Protein AF-A0A4Y2TLX5-F1 (afdb_monomer_lite)

Radius of gyration: 22.07 Å; chains: 1; bounding box: 32×67×50 Å

Secondary structure (DSSP, 8-state):
----------------TTSSS---HHHHHHHHHHHHHHHHHHHHHS-S-HHHHHHHHHHHHHHHHHHHHHHHHHHHHHHHHHT---

pLDDT: mean 77.64, std 20.59, range [39.91, 97.81]

Foldseek 3Di:
DDDDDPPPDPPPPPCPVVPDDPPPLVVVLVVLVVVLVVVLVVLVPDPDDPVVSVVSNVVSVVVNVVSVVVSVVVVVVVVVVVVPDD

Sequence (86 aa):
MDGEKTNANPQEKNVDDTEDEPLEITGLFYRAIVTEQELQGGIAASKAAKEKQDKMRAQVEVLVKIILDQQVIITHLMGRMASGPT

Organism: Araneus ventricosus (NCBI:txid182803)

Structure (mmCIF, N/CA/C/O backbone):
data_AF-A0A4Y2TLX5-F1
#
_entry.id   AF-A0A4Y2TLX5-F1
#
loop_
_atom_site.group_PDB
_atom_site.id
_atom_site.type_symbol
_atom_site.label_atom_id
_atom_site.label_alt_id
_atom_site.label_comp_id
_atom_site.label_asym_id
_atom_site.label_entity_id
_at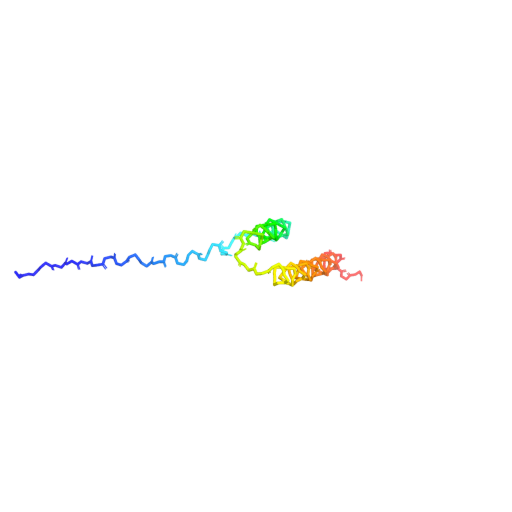om_site.label_seq_id
_atom_site.pdbx_PDB_ins_code
_atom_site.Cartn_x
_atom_site.Cartn_y
_atom_site.Cartn_z
_atom_site.occupancy
_atom_site.B_iso_or_equiv
_atom_site.auth_seq_id
_atom_site.auth_comp_id
_atom_site.auth_asym_id
_atom_site.auth_atom_id
_atom_site.pdbx_PDB_model_num
ATOM 1 N N . MET A 1 1 ? 8.374 58.790 10.003 1.00 43.00 1 MET A N 1
ATOM 2 C CA . MET A 1 1 ? 7.707 58.459 8.735 1.00 43.00 1 MET A CA 1
ATOM 3 C C . MET A 1 1 ? 8.829 58.264 7.729 1.00 43.00 1 MET A C 1
ATOM 5 O O . MET A 1 1 ? 9.561 59.214 7.515 1.00 43.00 1 MET A O 1
ATOM 9 N N . ASP A 1 2 ? 9.178 57.077 7.250 1.00 45.53 2 ASP A N 1
ATOM 10 C CA . ASP A 1 2 ? 8.534 55.772 7.337 1.00 45.53 2 ASP A CA 1
ATOM 11 C C . ASP A 1 2 ? 9.608 54.684 7.257 1.00 45.53 2 ASP A C 1
ATOM 13 O O . ASP A 1 2 ? 10.580 54.804 6.516 1.00 45.53 2 ASP A O 1
ATOM 17 N N . GLY A 1 3 ? 9.456 53.658 8.094 1.00 39.91 3 GLY A N 1
ATOM 18 C CA . GLY A 1 3 ? 10.291 52.469 8.060 1.00 39.91 3 GLY A CA 1
ATOM 19 C C . GLY A 1 3 ? 9.774 51.517 6.994 1.00 39.91 3 GLY A C 1
ATOM 20 O O . GLY A 1 3 ? 8.635 51.061 7.072 1.00 39.91 3 GLY A O 1
ATOM 21 N N . GLU A 1 4 ? 10.622 51.181 6.034 1.00 40.47 4 GLU A N 1
ATOM 22 C CA . GLU A 1 4 ? 10.351 50.111 5.086 1.00 40.47 4 GLU A CA 1
ATOM 23 C C . GLU A 1 4 ? 10.778 48.786 5.729 1.00 40.47 4 GLU A C 1
ATOM 25 O O . GLU A 1 4 ? 11.945 48.399 5.736 1.00 40.47 4 GLU A O 1
ATOM 30 N N . LYS A 1 5 ? 9.814 48.112 6.365 1.00 48.25 5 LYS A N 1
ATOM 31 C CA . LYS A 1 5 ? 9.942 46.699 6.723 1.00 48.25 5 LYS A CA 1
ATOM 32 C C . LYS A 1 5 ? 9.662 45.891 5.463 1.00 48.25 5 LYS A C 1
ATOM 34 O O . LYS A 1 5 ? 8.500 45.680 5.118 1.00 48.25 5 LYS A O 1
ATOM 39 N N . THR A 1 6 ? 10.703 45.411 4.795 1.00 42.50 6 THR A N 1
ATOM 40 C CA . THR A 1 6 ? 10.545 44.334 3.820 1.00 42.50 6 THR A CA 1
ATOM 41 C C . THR A 1 6 ? 10.209 43.055 4.583 1.00 42.50 6 THR A C 1
ATOM 43 O O . THR A 1 6 ? 11.028 42.436 5.260 1.00 42.50 6 THR A O 1
ATOM 46 N N . ASN A 1 7 ? 8.922 42.722 4.545 1.00 45.16 7 ASN A N 1
ATOM 47 C CA . ASN A 1 7 ? 8.349 41.482 5.033 1.00 45.16 7 ASN A CA 1
ATOM 48 C C . ASN A 1 7 ? 8.875 40.331 4.164 1.00 45.16 7 ASN A C 1
ATOM 50 O O . ASN A 1 7 ? 8.313 40.038 3.109 1.00 45.16 7 ASN A O 1
ATOM 54 N N . ALA A 1 8 ? 9.977 39.706 4.576 1.00 41.00 8 ALA A N 1
ATOM 55 C CA . ALA A 1 8 ? 10.389 38.425 4.024 1.00 41.00 8 ALA A CA 1
ATOM 56 C C . ALA A 1 8 ? 9.407 37.360 4.529 1.00 41.00 8 ALA A C 1
ATOM 58 O O . ALA A 1 8 ? 9.612 36.735 5.567 1.00 41.00 8 ALA A O 1
ATOM 59 N N . ASN A 1 9 ? 8.308 37.197 3.793 1.00 44.44 9 ASN A N 1
ATOM 60 C CA . ASN A 1 9 ? 7.500 35.991 3.843 1.00 44.44 9 ASN A CA 1
ATOM 61 C C . ASN A 1 9 ? 8.447 34.818 3.538 1.00 44.44 9 ASN A C 1
ATOM 63 O O . ASN A 1 9 ? 9.072 34.841 2.472 1.00 44.44 9 ASN A O 1
ATOM 67 N N . PRO A 1 10 ? 8.602 33.810 4.412 1.00 45.56 10 PRO A N 1
ATOM 68 C CA . PRO A 1 10 ? 9.192 32.562 3.981 1.00 45.56 10 PRO A CA 1
ATOM 69 C C . PRO A 1 10 ? 8.186 32.001 2.985 1.00 45.56 10 PRO A C 1
ATOM 71 O O . PRO A 1 10 ? 7.151 31.469 3.376 1.00 45.56 10 PRO A O 1
ATOM 74 N N . GLN A 1 11 ? 8.440 32.190 1.688 1.00 45.66 11 GLN A N 1
ATOM 75 C CA . GLN A 1 11 ? 7.874 31.291 0.702 1.00 45.66 11 G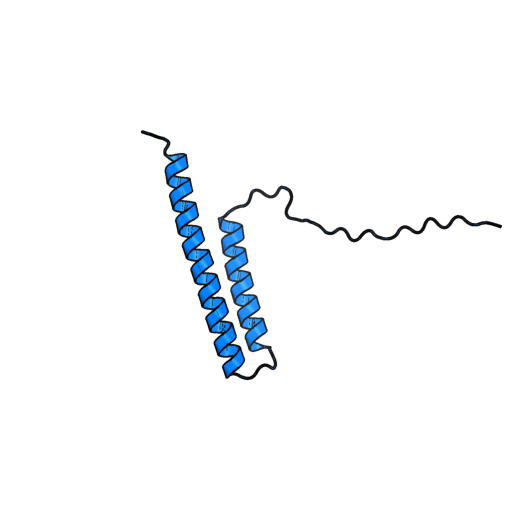LN A CA 1
ATOM 76 C C . GLN A 1 11 ? 8.259 29.909 1.195 1.00 45.66 11 GLN A C 1
ATOM 78 O O . GLN A 1 11 ? 9.440 29.558 1.215 1.00 45.66 11 GLN A O 1
ATOM 83 N N . GLU A 1 12 ? 7.251 29.199 1.696 1.00 47.59 12 GLU A N 1
ATOM 84 C CA . GLU A 1 12 ? 7.251 27.764 1.842 1.00 47.59 12 GLU A CA 1
ATOM 85 C C . GLU A 1 12 ? 7.924 27.249 0.580 1.00 47.59 12 GLU A C 1
ATOM 87 O O . GLU A 1 12 ? 7.372 27.314 -0.522 1.00 47.59 12 GLU A O 1
ATOM 92 N N . LYS A 1 13 ? 9.182 26.829 0.734 1.00 44.78 13 LYS A N 1
ATOM 93 C CA . LYS A 1 13 ? 9.751 25.858 -0.168 1.00 44.78 13 LYS A CA 1
ATOM 94 C C . LYS A 1 13 ? 8.772 24.697 -0.066 1.00 44.78 13 LYS A C 1
ATOM 96 O O . LYS A 1 13 ? 8.869 23.881 0.845 1.00 44.78 13 LYS A O 1
ATOM 101 N N . ASN A 1 14 ? 7.808 24.656 -0.979 1.00 46.56 14 ASN A N 1
ATOM 102 C CA . ASN A 1 14 ? 7.408 23.400 -1.566 1.00 46.56 14 ASN A CA 1
ATOM 103 C C . ASN A 1 14 ? 8.716 22.856 -2.113 1.00 46.56 14 ASN A C 1
ATOM 105 O O . ASN A 1 14 ? 9.162 23.238 -3.193 1.00 46.56 14 ASN A O 1
ATOM 109 N N . VAL A 1 15 ? 9.419 22.127 -1.248 1.00 45.28 15 VAL A N 1
ATOM 110 C CA . VAL A 1 15 ? 10.539 21.321 -1.656 1.00 45.28 15 VAL A CA 1
ATOM 111 C C . VAL A 1 15 ? 9.867 20.245 -2.484 1.00 45.28 15 VAL A C 1
ATOM 113 O O . VAL A 1 15 ? 9.370 19.246 -1.969 1.00 45.28 15 VAL A O 1
ATOM 116 N N . ASP A 1 16 ? 9.729 20.537 -3.769 1.00 50.97 16 ASP A N 1
ATOM 117 C CA . ASP A 1 16 ? 9.663 19.502 -4.768 1.00 50.97 16 ASP A CA 1
ATOM 118 C C . ASP A 1 16 ? 11.039 18.822 -4.746 1.00 50.97 16 ASP A C 1
ATOM 120 O O . ASP A 1 16 ? 11.919 19.104 -5.548 1.00 50.97 16 ASP A O 1
ATOM 124 N N . ASP A 1 17 ? 11.260 17.990 -3.725 1.00 48.84 17 ASP A N 1
ATOM 125 C CA . ASP A 1 17 ? 12.465 17.171 -3.531 1.00 48.84 17 ASP A CA 1
ATOM 126 C C . ASP A 1 17 ? 12.518 16.031 -4.573 1.00 48.84 17 ASP A C 1
ATOM 128 O O . ASP A 1 17 ? 13.192 15.024 -4.369 1.00 48.84 17 ASP A O 1
ATOM 132 N N . THR A 1 18 ? 11.764 16.137 -5.674 1.00 53.84 18 THR A N 1
ATOM 133 C CA . THR A 1 18 ? 11.732 15.139 -6.747 1.00 53.84 18 THR A CA 1
ATOM 134 C C . THR A 1 18 ? 12.329 15.607 -8.068 1.00 53.84 18 THR A C 1
ATOM 136 O O . THR A 1 18 ? 12.367 14.824 -9.018 1.00 53.84 18 THR A O 1
ATOM 139 N N . GLU A 1 19 ? 12.877 16.822 -8.133 1.00 47.59 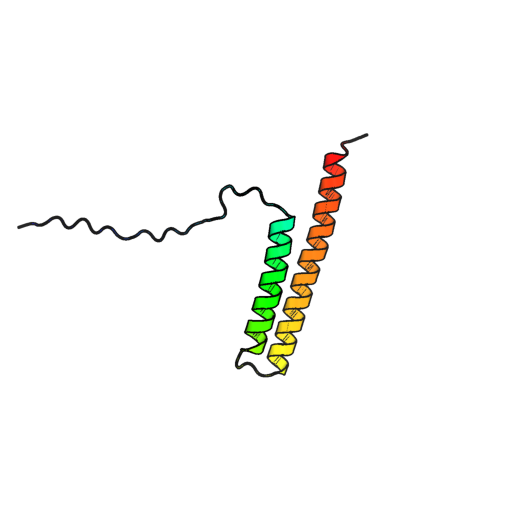19 GLU A N 1
ATOM 140 C CA . GLU A 1 19 ? 13.681 17.244 -9.280 1.00 47.59 19 GLU A CA 1
ATOM 141 C C . GLU A 1 19 ? 15.130 16.729 -9.126 1.00 47.59 19 GLU A C 1
ATOM 143 O O . GLU A 1 19 ? 15.903 17.219 -8.307 1.00 47.59 19 GLU A O 1
ATOM 148 N N . ASP A 1 20 ? 15.477 15.725 -9.941 1.00 44.44 20 ASP A N 1
ATOM 149 C CA . ASP A 1 20 ? 16.836 15.269 -10.303 1.00 44.44 20 ASP A CA 1
ATOM 150 C C . ASP A 1 20 ? 17.524 14.131 -9.523 1.00 44.44 20 ASP A C 1
ATOM 152 O O . ASP A 1 20 ? 18.696 13.849 -9.792 1.00 44.44 20 ASP A O 1
ATOM 156 N N . GLU A 1 21 ? 16.842 13.368 -8.664 1.00 49.75 21 GLU A N 1
ATOM 157 C CA . GLU A 1 21 ? 17.402 12.066 -8.260 1.00 49.75 21 GLU A CA 1
ATOM 158 C C . GLU A 1 21 ? 17.027 11.016 -9.321 1.00 49.75 21 GLU A C 1
ATOM 160 O O . GLU A 1 21 ? 15.835 10.848 -9.609 1.00 49.75 21 GLU A O 1
ATOM 165 N N . PRO A 1 22 ? 17.994 10.329 -9.972 1.00 50.12 22 PRO A N 1
ATOM 166 C CA . PRO A 1 22 ? 17.665 9.272 -10.918 1.00 50.12 22 PRO A CA 1
ATOM 167 C C . PRO A 1 22 ? 16.736 8.301 -10.199 1.00 50.12 22 PRO A C 1
ATOM 169 O O . PRO A 1 22 ? 17.105 7.775 -9.153 1.00 50.12 22 PRO A O 1
ATOM 172 N N . LEU A 1 23 ? 15.519 8.124 -10.727 1.00 56.25 23 LEU A N 1
ATOM 173 C CA . LEU A 1 23 ? 14.498 7.245 -10.160 1.00 56.25 23 LEU A CA 1
ATOM 174 C C . LEU A 1 23 ? 15.052 5.818 -10.135 1.00 56.25 23 LEU A C 1
ATOM 176 O O . LEU A 1 23 ? 14.841 5.025 -11.056 1.00 56.25 23 LEU A O 1
ATOM 180 N N . GLU A 1 24 ? 15.799 5.488 -9.086 1.00 67.94 24 GLU A N 1
ATOM 181 C CA . GLU A 1 24 ? 16.243 4.139 -8.836 1.00 67.94 24 GLU A CA 1
ATOM 182 C C . GLU A 1 24 ? 14.994 3.363 -8.463 1.00 67.94 24 GLU A C 1
ATOM 184 O O . GLU A 1 24 ? 14.451 3.456 -7.363 1.00 67.94 24 GLU A O 1
ATOM 189 N N . ILE A 1 25 ? 14.519 2.594 -9.432 1.00 65.94 25 ILE A N 1
ATOM 190 C CA . ILE A 1 25 ? 13.382 1.688 -9.315 1.00 65.94 25 ILE A CA 1
ATOM 191 C C . ILE A 1 25 ? 13.464 0.852 -8.023 1.00 65.94 25 ILE A C 1
ATOM 193 O O . ILE A 1 25 ? 12.463 0.647 -7.338 1.00 65.94 25 ILE A O 1
ATOM 197 N N . THR A 1 26 ? 14.674 0.432 -7.645 1.00 69.31 26 THR A N 1
ATOM 198 C CA . THR A 1 26 ? 14.960 -0.274 -6.390 1.00 69.31 26 THR A CA 1
ATOM 199 C C . THR A 1 26 ? 14.668 0.581 -5.150 1.00 69.31 26 THR A C 1
ATOM 201 O O . THR A 1 26 ? 14.084 0.083 -4.187 1.00 69.31 26 THR A O 1
ATOM 204 N N . GLY A 1 27 ? 15.027 1.867 -5.174 1.00 80.75 27 GLY A N 1
ATOM 205 C CA . GLY A 1 27 ? 14.761 2.822 -4.097 1.00 80.75 27 GLY A CA 1
ATOM 206 C C . GLY A 1 27 ? 13.270 3.113 -3.923 1.00 80.75 27 GLY A C 1
ATOM 207 O O . GLY A 1 27 ? 12.770 3.115 -2.798 1.00 80.75 27 GLY A O 1
ATOM 208 N N . LEU A 1 28 ? 12.527 3.256 -5.025 1.00 80.94 28 LEU A N 1
ATOM 209 C CA . LEU A 1 28 ? 11.068 3.419 -4.987 1.00 80.94 28 LEU A CA 1
ATOM 210 C C . LEU A 1 28 ? 10.368 2.185 -4.417 1.00 80.94 28 LEU A C 1
ATOM 212 O O . LEU A 1 28 ? 9.466 2.315 -3.590 1.00 80.94 28 LEU A O 1
ATOM 216 N N . PHE A 1 29 ? 10.804 0.991 -4.820 1.00 80.06 29 PHE A N 1
ATOM 217 C CA . PHE A 1 29 ? 10.248 -0.254 -4.306 1.00 80.06 29 PHE A CA 1
ATOM 218 C C . PHE A 1 29 ? 10.491 -0.410 -2.800 1.00 80.06 29 PHE A C 1
ATOM 220 O O . PHE A 1 29 ? 9.566 -0.718 -2.047 1.00 80.06 29 PHE A O 1
ATOM 227 N N . TYR A 1 30 ? 11.711 -0.126 -2.340 1.00 84.25 30 TYR A N 1
ATOM 228 C CA . TYR A 1 30 ? 12.030 -0.139 -0.915 1.00 84.25 30 TYR A CA 1
ATOM 229 C C . TYR A 1 30 ? 11.192 0.878 -0.131 1.00 84.25 30 TYR A C 1
ATOM 231 O O . TYR A 1 30 ? 10.610 0.537 0.899 1.00 84.25 30 TYR A O 1
ATOM 239 N N . ARG A 1 31 ? 11.055 2.108 -0.646 1.00 87.69 31 ARG A N 1
ATOM 240 C CA . ARG A 1 31 ? 10.210 3.140 -0.035 1.00 87.69 31 ARG A CA 1
ATOM 241 C C . ARG A 1 31 ? 8.750 2.694 0.052 1.00 87.69 31 ARG A C 1
ATOM 243 O O . ARG A 1 31 ? 8.139 2.887 1.095 1.00 87.69 31 ARG A O 1
ATOM 250 N N . ALA A 1 32 ? 8.215 2.040 -0.980 1.00 86.62 32 ALA A N 1
ATOM 251 C CA . ALA A 1 32 ? 6.857 1.499 -0.961 1.00 86.62 32 ALA A CA 1
ATOM 252 C C . ALA A 1 32 ? 6.662 0.427 0.127 1.00 86.62 32 ALA A C 1
ATOM 254 O O . ALA A 1 32 ? 5.637 0.443 0.806 1.00 86.62 32 ALA A O 1
ATOM 255 N N . ILE A 1 33 ? 7.648 -0.455 0.345 1.00 88.25 33 ILE A N 1
ATOM 256 C CA . ILE A 1 33 ? 7.616 -1.440 1.443 1.00 88.25 33 ILE A CA 1
ATOM 257 C C . ILE A 1 33 ? 7.628 -0.741 2.805 1.00 88.25 33 ILE A C 1
ATOM 259 O O . ILE A 1 33 ? 6.834 -1.078 3.678 1.00 88.25 33 ILE A O 1
ATOM 263 N N . VAL A 1 34 ? 8.514 0.237 3.004 1.00 92.19 34 VAL A N 1
ATOM 264 C CA . VAL A 1 34 ? 8.584 0.976 4.275 1.00 92.19 34 VAL A CA 1
ATOM 265 C C . VAL A 1 34 ? 7.270 1.712 4.542 1.00 92.19 34 VAL A C 1
ATOM 267 O O . VAL A 1 34 ? 6.715 1.611 5.634 1.00 92.19 34 VAL A O 1
ATOM 270 N N . THR A 1 35 ? 6.718 2.385 3.531 1.00 93.56 35 THR A N 1
ATOM 271 C CA . THR A 1 35 ? 5.426 3.074 3.635 1.00 93.56 35 THR A CA 1
ATOM 272 C C . THR A 1 35 ? 4.276 2.107 3.932 1.00 93.56 35 THR A C 1
ATOM 274 O O . THR A 1 35 ? 3.390 2.446 4.715 1.00 93.56 35 THR A O 1
ATOM 277 N N . GLU A 1 36 ? 4.278 0.901 3.357 1.00 94.00 36 GLU A N 1
ATOM 278 C CA . GLU A 1 36 ? 3.309 -0.153 3.686 1.00 94.00 36 GLU A CA 1
ATOM 279 C C . GLU A 1 36 ? 3.352 -0.485 5.180 1.00 94.00 36 GLU A C 1
ATOM 281 O O . GLU A 1 36 ? 2.321 -0.426 5.850 1.00 94.00 36 GLU A O 1
ATOM 286 N N . GLN A 1 37 ? 4.544 -0.718 5.731 1.00 94.25 37 GLN A N 1
ATOM 287 C CA . GLN A 1 37 ? 4.726 -1.045 7.146 1.00 94.25 37 GLN A CA 1
ATOM 288 C C . GLN A 1 37 ? 4.284 0.095 8.071 1.00 94.25 37 GLN A C 1
ATOM 290 O O . GLN A 1 37 ? 3.577 -0.138 9.059 1.00 94.25 37 GLN A O 1
ATOM 295 N N . GLU A 1 38 ? 4.655 1.335 7.747 1.00 96.44 38 GLU A N 1
ATOM 296 C CA . GLU A 1 38 ? 4.225 2.525 8.486 1.00 96.44 38 GLU A CA 1
ATOM 297 C C . GLU A 1 38 ? 2.701 2.663 8.477 1.00 96.44 38 GLU A C 1
ATOM 299 O O . GLU A 1 38 ? 2.087 2.927 9.515 1.00 96.44 38 GLU A O 1
ATOM 304 N N . LEU A 1 39 ? 2.070 2.414 7.329 1.00 95.88 39 LEU A N 1
ATOM 305 C CA . LEU A 1 39 ? 0.624 2.469 7.189 1.00 95.88 39 LEU A CA 1
ATOM 306 C C . LEU A 1 39 ? -0.056 1.363 8.003 1.00 95.88 39 LEU A C 1
ATOM 308 O O . LEU A 1 39 ? -1.000 1.651 8.737 1.00 95.88 39 LEU A O 1
ATOM 312 N N . GLN A 1 40 ? 0.447 0.126 7.971 1.00 94.94 40 GLN A N 1
ATOM 313 C CA . GLN A 1 40 ? -0.048 -0.969 8.817 1.00 94.94 40 GLN A CA 1
ATOM 314 C C . GLN A 1 40 ? 0.056 -0.636 10.314 1.00 94.94 40 GLN A C 1
ATOM 316 O O . GLN A 1 40 ? -0.848 -0.979 11.090 1.00 94.94 40 GLN A O 1
ATOM 321 N N . GLY A 1 41 ? 1.133 0.045 10.719 1.00 95.44 41 GLY A N 1
ATOM 322 C CA . GLY A 1 41 ? 1.322 0.571 12.070 1.00 95.44 41 GLY A CA 1
ATOM 323 C C . GLY A 1 41 ? 0.313 1.669 12.417 1.00 95.44 41 GLY A C 1
ATOM 324 O O . GLY A 1 41 ? -0.342 1.603 13.458 1.00 95.44 41 GLY A O 1
ATOM 325 N N . GLY A 1 42 ? 0.106 2.630 11.515 1.00 97.38 42 GLY A N 1
ATOM 326 C CA . GLY A 1 42 ? -0.887 3.696 11.662 1.00 97.38 42 GLY A CA 1
ATOM 327 C C . GLY A 1 42 ? -2.321 3.168 11.758 1.00 97.38 42 GLY A C 1
ATOM 328 O O . GLY A 1 42 ? -3.106 3.640 12.580 1.00 97.38 42 GLY A O 1
ATOM 329 N N . ILE A 1 43 ? -2.654 2.128 10.988 1.00 97.12 43 ILE A N 1
ATOM 330 C CA . ILE A 1 43 ? -3.940 1.425 11.078 1.00 97.12 43 ILE A CA 1
ATOM 331 C C . ILE A 1 43 ? -4.095 0.778 12.457 1.00 97.12 43 ILE A C 1
ATOM 333 O O . ILE A 1 43 ? -5.151 0.926 13.075 1.00 97.12 43 ILE A O 1
ATOM 337 N N . ALA A 1 44 ? -3.055 0.103 12.959 1.00 95.00 44 ALA A N 1
ATOM 338 C CA . ALA A 1 44 ? -3.076 -0.544 14.272 1.00 95.00 44 ALA A CA 1
ATOM 339 C C . ALA A 1 44 ? -3.269 0.462 15.417 1.00 95.00 44 ALA A C 1
ATOM 341 O O . ALA A 1 44 ? -4.034 0.208 16.345 1.00 95.00 44 ALA A O 1
ATOM 342 N N . ALA A 1 45 ? -2.595 1.610 15.332 1.00 96.12 45 ALA A N 1
ATOM 343 C CA . ALA A 1 45 ? -2.685 2.685 16.315 1.00 96.12 45 ALA A CA 1
ATOM 344 C C . ALA A 1 45 ? -3.964 3.532 16.174 1.00 96.12 45 ALA A C 1
ATOM 346 O O . ALA A 1 45 ? -4.266 4.363 17.035 1.00 96.12 45 ALA A O 1
ATOM 347 N N . SER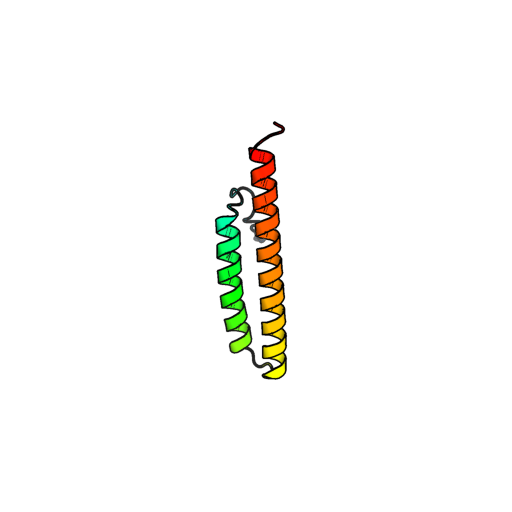 A 1 46 ? -4.727 3.348 15.092 1.00 94.81 46 SER A N 1
ATOM 348 C CA . SER A 1 46 ? -5.958 4.096 14.868 1.00 94.81 46 SER A CA 1
ATOM 349 C C . SER A 1 46 ? -7.031 3.723 15.895 1.00 94.81 46 SER A C 1
ATOM 351 O O . SER A 1 46 ? -7.185 2.569 16.287 1.00 94.81 46 SER A O 1
ATOM 353 N N . LYS A 1 47 ? -7.869 4.692 16.276 1.00 96.38 47 LYS A N 1
ATOM 354 C CA . LYS A 1 47 ? -9.049 4.449 17.130 1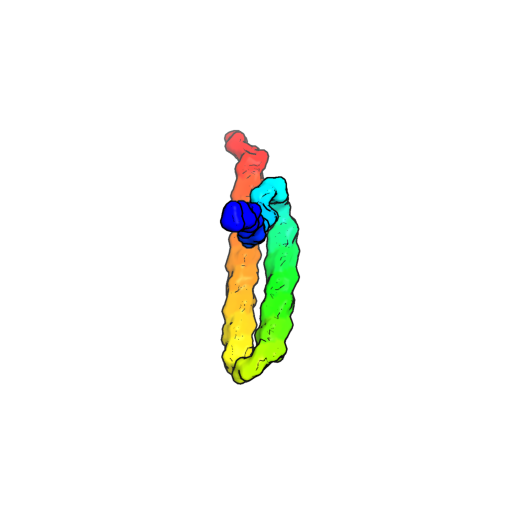.00 96.38 47 LYS A CA 1
ATOM 355 C C . LYS A 1 47 ? -10.238 3.849 16.360 1.00 96.38 47 LYS A C 1
ATOM 357 O O . LYS A 1 47 ? -11.363 3.863 16.855 1.00 96.38 47 LYS A O 1
ATOM 362 N N . ALA A 1 48 ? -10.026 3.396 15.123 1.00 95.81 48 ALA A N 1
ATOM 363 C CA . ALA A 1 48 ? -11.078 2.803 14.311 1.00 95.81 48 ALA A CA 1
ATOM 364 C C . ALA A 1 48 ? -11.515 1.447 14.886 1.00 95.81 48 ALA A C 1
ATOM 366 O O . ALA A 1 48 ? -10.720 0.723 15.479 1.00 95.81 48 ALA A O 1
ATOM 367 N N . ALA A 1 49 ? -12.782 1.085 14.675 1.00 97.56 49 ALA A N 1
ATOM 368 C CA . ALA A 1 49 ? -13.265 -0.249 15.016 1.00 97.56 49 ALA A CA 1
ATOM 369 C C . ALA A 1 49 ? -12.477 -1.323 14.249 1.00 97.56 49 ALA A C 1
ATOM 371 O O . ALA A 1 49 ? -12.102 -1.100 13.095 1.00 97.56 49 ALA A O 1
ATOM 372 N N . LYS A 1 50 ? -12.290 -2.499 14.861 1.00 95.75 50 LYS A N 1
ATOM 373 C CA . LYS A 1 50 ? -11.511 -3.607 14.285 1.00 95.75 50 LYS A CA 1
ATOM 374 C C . LYS A 1 50 ? -11.932 -3.945 12.853 1.00 95.75 50 LYS A C 1
ATOM 376 O O . LYS A 1 50 ? -11.091 -3.993 11.971 1.00 95.75 50 LYS A O 1
ATOM 381 N N . GLU A 1 51 ? -13.233 -4.049 12.593 1.00 97.56 51 GLU A N 1
ATOM 382 C CA . GLU A 1 51 ? -13.754 -4.319 11.245 1.00 97.56 51 GLU A CA 1
ATOM 383 C C . GLU A 1 51 ? -13.302 -3.269 10.213 1.00 97.56 51 GLU A C 1
ATOM 385 O O . GLU A 1 51 ? -12.999 -3.589 9.064 1.00 97.56 51 GLU A O 1
ATOM 390 N N . LYS A 1 52 ? -13.236 -1.994 10.615 1.00 97.38 52 LYS A N 1
ATOM 391 C CA . LYS A 1 52 ? -12.760 -0.915 9.747 1.00 97.38 52 LYS A CA 1
ATOM 392 C C . LYS A 1 52 ? -11.247 -0.998 9.543 1.00 97.38 52 LYS A C 1
ATOM 394 O O . LYS A 1 52 ? -10.795 -0.776 8.424 1.00 97.38 52 LYS A O 1
ATOM 399 N N . GLN A 1 53 ? -10.487 -1.339 10.583 1.00 97.69 53 GLN A N 1
ATOM 400 C CA . GLN A 1 53 ? -9.050 -1.589 10.458 1.00 97.69 53 GLN A CA 1
ATOM 401 C C . GLN A 1 53 ? -8.779 -2.748 9.493 1.00 97.69 53 GLN A C 1
ATOM 403 O O . GLN A 1 53 ? -7.981 -2.580 8.581 1.00 97.69 53 GLN A O 1
ATOM 408 N N . ASP A 1 54 ? -9.489 -3.869 9.622 1.00 97.25 54 ASP A N 1
ATOM 409 C CA . ASP A 1 54 ? -9.329 -5.044 8.757 1.00 97.25 54 ASP A CA 1
ATOM 410 C C . ASP A 1 54 ? -9.623 -4.704 7.285 1.00 97.25 54 ASP A C 1
ATOM 412 O O . ASP A 1 54 ? -8.843 -5.045 6.396 1.00 97.25 54 ASP A O 1
ATOM 416 N N . LYS A 1 55 ? -10.692 -3.937 7.018 1.00 97.81 55 LYS A N 1
ATOM 417 C CA . LYS A 1 55 ? -10.988 -3.420 5.667 1.00 97.81 55 LYS A CA 1
ATOM 418 C C . LYS A 1 55 ? -9.875 -2.518 5.134 1.00 97.81 55 LYS A C 1
ATOM 420 O O . LYS A 1 55 ? -9.520 -2.625 3.964 1.00 97.81 55 LYS A O 1
ATOM 425 N N . MET A 1 56 ? -9.326 -1.644 5.976 1.00 97.69 56 MET A N 1
ATOM 426 C CA . MET A 1 56 ? -8.212 -0.774 5.596 1.00 97.69 56 MET A CA 1
ATOM 427 C C . MET A 1 56 ? -6.954 -1.591 5.278 1.00 97.69 56 MET A C 1
ATOM 429 O O . MET A 1 56 ? -6.335 -1.343 4.249 1.00 97.69 56 MET A O 1
ATOM 433 N N . ARG A 1 57 ? -6.613 -2.607 6.083 1.00 96.94 57 ARG A N 1
ATOM 434 C CA . ARG A 1 57 ? -5.475 -3.502 5.806 1.00 96.94 57 ARG A CA 1
ATOM 435 C C . ARG A 1 57 ? -5.638 -4.226 4.474 1.00 96.94 57 ARG A C 1
ATOM 437 O O . ARG A 1 57 ? -4.725 -4.192 3.660 1.00 96.94 57 ARG A O 1
ATOM 444 N N . ALA A 1 58 ? -6.822 -4.781 4.213 1.00 97.06 58 ALA A N 1
ATOM 445 C CA . ALA A 1 58 ? -7.111 -5.452 2.948 1.00 97.06 58 ALA A CA 1
ATOM 446 C C . ALA A 1 58 ? -6.946 -4.513 1.737 1.00 97.06 58 ALA A C 1
ATOM 448 O O . ALA A 1 58 ? -6.441 -4.917 0.693 1.00 97.06 58 ALA A O 1
ATOM 449 N N . GLN A 1 59 ? -7.337 -3.241 1.865 1.00 96.75 59 GLN A N 1
ATOM 450 C CA . GLN A 1 59 ? -7.127 -2.248 0.805 1.00 96.75 59 GLN A CA 1
ATOM 451 C C . GLN A 1 59 ? -5.642 -1.933 0.585 1.00 96.75 59 GLN A C 1
ATOM 453 O O . GLN A 1 59 ? -5.214 -1.813 -0.563 1.00 96.75 59 GLN A O 1
ATOM 458 N N . VAL A 1 60 ? -4.857 -1.830 1.660 1.00 95.50 60 VAL A N 1
ATOM 459 C CA . VAL A 1 60 ? -3.402 -1.625 1.579 1.00 95.50 60 VAL A CA 1
ATOM 460 C C . VAL A 1 60 ? -2.723 -2.804 0.886 1.00 95.50 60 VAL A C 1
ATOM 462 O O . VAL A 1 60 ? -1.946 -2.592 -0.040 1.00 95.50 60 VAL A O 1
ATOM 465 N N . GLU A 1 61 ? -3.075 -4.038 1.247 1.00 93.31 61 GLU A N 1
ATOM 466 C CA . GLU A 1 61 ? -2.547 -5.249 0.603 1.00 93.31 61 GLU A CA 1
ATOM 467 C C . GLU A 1 61 ? -2.832 -5.275 -0.907 1.00 93.31 61 GLU A C 1
ATOM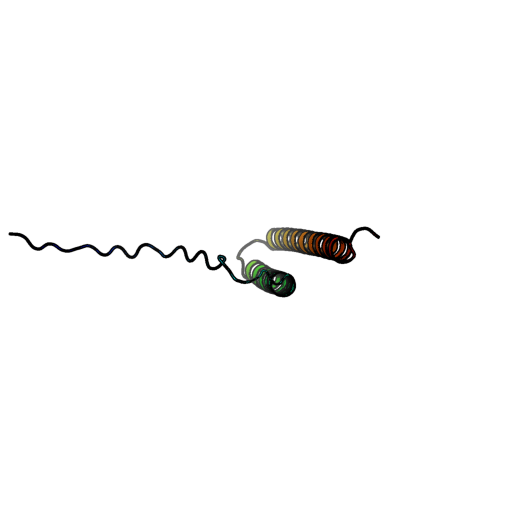 469 O O . GLU A 1 61 ? -1.951 -5.594 -1.710 1.00 93.31 61 GLU A O 1
ATOM 474 N N . VAL A 1 62 ? -4.046 -4.887 -1.318 1.00 96.31 62 VAL A N 1
ATOM 475 C CA . VAL A 1 62 ? -4.408 -4.785 -2.741 1.00 96.31 62 VAL A CA 1
ATOM 476 C C . VAL A 1 62 ? -3.556 -3.739 -3.460 1.00 96.31 62 VAL A C 1
ATOM 478 O O . VAL A 1 62 ? -3.068 -4.011 -4.557 1.00 96.31 62 VAL A O 1
ATOM 481 N N . LEU A 1 63 ? -3.343 -2.564 -2.860 1.00 93.31 63 LEU A N 1
ATOM 482 C CA . LEU A 1 63 ? -2.503 -1.516 -3.450 1.00 93.31 63 LEU A CA 1
ATOM 483 C C . LEU A 1 63 ? -1.053 -1.977 -3.625 1.00 93.31 63 LEU A C 1
ATOM 485 O O . LEU A 1 63 ? -0.477 -1.796 -4.695 1.00 93.31 63 LEU A O 1
ATOM 489 N N . VAL A 1 64 ? -0.482 -2.622 -2.608 1.00 91.25 64 VAL A N 1
ATOM 490 C CA . VAL A 1 64 ? 0.894 -3.141 -2.644 1.00 91.25 64 VAL A CA 1
ATOM 491 C C . VAL A 1 64 ? 1.051 -4.187 -3.742 1.00 91.25 64 VAL A C 1
ATOM 493 O O . VAL A 1 64 ? 2.028 -4.159 -4.490 1.00 91.25 64 VAL A O 1
ATOM 496 N N . LYS A 1 65 ? 0.059 -5.069 -3.904 1.00 92.31 65 LYS A N 1
ATOM 497 C CA . LYS A 1 65 ? 0.043 -6.042 -4.997 1.00 92.31 65 LYS A CA 1
ATOM 498 C C . LYS A 1 65 ? 0.037 -5.366 -6.373 1.00 92.31 65 LYS A C 1
ATOM 500 O O . LYS A 1 65 ? 0.801 -5.769 -7.242 1.00 92.31 65 LYS A O 1
ATOM 505 N N . ILE A 1 66 ? -0.778 -4.326 -6.566 1.00 93.25 66 ILE A N 1
ATOM 506 C CA . ILE A 1 66 ? -0.820 -3.573 -7.831 1.00 93.25 66 ILE A CA 1
ATOM 507 C C . ILE A 1 66 ? 0.546 -2.947 -8.139 1.00 93.25 66 ILE A C 1
ATOM 509 O O . ILE A 1 66 ? 1.010 -3.037 -9.273 1.00 93.25 66 ILE A O 1
ATOM 513 N N . ILE A 1 67 ? 1.204 -2.355 -7.139 1.00 88.00 67 ILE A N 1
ATOM 514 C CA . ILE A 1 67 ? 2.538 -1.754 -7.296 1.00 88.00 67 ILE A CA 1
ATOM 515 C C . ILE A 1 67 ? 3.569 -2.817 -7.704 1.00 88.00 67 ILE A C 1
ATOM 517 O O . ILE A 1 67 ? 4.361 -2.592 -8.617 1.00 88.00 67 ILE A O 1
ATOM 521 N N . LEU A 1 68 ? 3.534 -3.997 -7.078 1.00 88.06 68 LEU A N 1
ATOM 522 C CA . LEU A 1 68 ? 4.397 -5.128 -7.433 1.00 88.06 68 LEU A CA 1
ATOM 523 C C . LEU A 1 68 ? 4.168 -5.607 -8.872 1.00 88.06 68 LEU A C 1
ATOM 525 O O . LEU A 1 68 ? 5.129 -5.797 -9.619 1.00 88.06 68 LEU A O 1
ATOM 529 N N . ASP A 1 69 ? 2.909 -5.762 -9.282 1.00 91.12 69 ASP A N 1
ATOM 530 C CA . ASP A 1 69 ? 2.558 -6.177 -10.642 1.00 91.12 69 ASP A CA 1
ATOM 531 C C . ASP A 1 69 ? 3.036 -5.136 -11.674 1.00 91.12 69 ASP A C 1
ATOM 533 O O . ASP A 1 69 ? 3.625 -5.488 -12.700 1.00 91.12 69 ASP A O 1
ATOM 537 N N . GLN A 1 70 ? 2.863 -3.841 -11.381 1.00 89.19 70 GLN A N 1
ATOM 538 C CA . GLN A 1 70 ? 3.392 -2.746 -12.202 1.00 89.19 70 GLN A CA 1
ATOM 539 C C . GLN A 1 70 ? 4.919 -2.800 -12.304 1.00 89.19 70 GLN A C 1
ATOM 541 O O . GLN A 1 70 ? 5.464 -2.627 -13.395 1.00 89.19 70 GLN A O 1
ATOM 546 N N . GLN A 1 71 ? 5.608 -3.100 -11.202 1.00 86.00 71 GLN A N 1
ATOM 547 C CA . GLN A 1 71 ? 7.061 -3.207 -11.175 1.00 86.00 71 GLN A CA 1
ATOM 548 C C . GLN A 1 71 ? 7.570 -4.333 -12.085 1.00 86.00 71 GLN A C 1
ATOM 550 O O . GLN A 1 71 ? 8.520 -4.133 -12.843 1.00 86.00 71 GLN A O 1
ATOM 555 N N . VAL A 1 72 ? 6.904 -5.492 -12.080 1.00 89.06 72 VAL A N 1
ATOM 556 C CA . VAL A 1 72 ? 7.224 -6.610 -12.984 1.00 89.06 72 VAL A CA 1
ATOM 557 C C . VAL A 1 72 ? 7.045 -6.204 -14.448 1.00 89.06 72 VAL A C 1
ATOM 559 O O . VAL A 1 72 ? 7.916 -6.484 -15.276 1.00 89.06 72 VAL A O 1
ATOM 562 N N . ILE A 1 73 ? 5.945 -5.516 -14.774 1.00 91.56 73 ILE A N 1
ATOM 563 C CA . ILE A 1 73 ? 5.668 -5.041 -16.138 1.00 91.56 73 ILE A CA 1
ATOM 564 C C . ILE A 1 73 ? 6.751 -4.060 -16.595 1.00 91.56 73 ILE A C 1
ATOM 566 O O . ILE A 1 73 ? 7.293 -4.217 -17.690 1.00 91.56 73 ILE A O 1
ATOM 570 N N . ILE A 1 74 ? 7.103 -3.082 -15.756 1.00 86.56 74 ILE A N 1
ATOM 571 C CA . ILE A 1 74 ? 8.145 -2.093 -16.055 1.00 86.56 74 ILE A CA 1
ATOM 572 C C . ILE A 1 74 ? 9.481 -2.793 -16.308 1.00 86.56 74 ILE A C 1
ATOM 574 O O . ILE A 1 74 ? 10.095 -2.568 -17.349 1.00 86.56 74 ILE A O 1
ATOM 578 N N . THR A 1 75 ? 9.904 -3.694 -15.419 1.00 85.38 75 THR A N 1
ATOM 579 C CA . THR A 1 75 ? 11.161 -4.437 -15.578 1.00 85.38 75 THR A CA 1
ATOM 580 C C . THR A 1 75 ? 11.175 -5.262 -16.867 1.00 85.38 75 THR A C 1
ATOM 582 O O . THR A 1 75 ? 12.176 -5.267 -17.585 1.00 85.38 75 THR A O 1
ATOM 585 N N . HIS A 1 76 ? 10.062 -5.917 -17.211 1.00 88.00 76 HIS A N 1
ATOM 586 C CA . HIS A 1 76 ? 9.950 -6.670 -18.459 1.00 88.00 76 HIS A CA 1
ATOM 587 C C . HIS A 1 76 ? 10.075 -5.767 -19.697 1.00 88.00 76 HIS A C 1
ATOM 589 O O . HIS A 1 76 ? 10.811 -6.093 -20.633 1.00 88.00 76 HIS A O 1
ATOM 595 N N . LEU A 1 77 ? 9.393 -4.618 -19.705 1.00 88.81 77 LEU A N 1
ATOM 596 C CA . LEU A 1 77 ? 9.476 -3.645 -20.796 1.00 88.81 77 LEU A CA 1
ATOM 597 C C . LEU A 1 77 ? 10.886 -3.057 -20.925 1.00 88.81 77 LEU A C 1
ATOM 599 O O . LEU A 1 77 ? 11.401 -2.972 -22.038 1.00 88.81 77 LEU A O 1
ATOM 603 N N . MET A 1 78 ? 11.538 -2.719 -19.809 1.00 86.25 78 MET A N 1
ATOM 604 C CA . MET A 1 78 ? 12.925 -2.243 -19.802 1.00 86.25 78 MET A CA 1
ATOM 605 C C . MET A 1 78 ? 13.885 -3.279 -20.383 1.00 86.25 78 MET A C 1
ATOM 607 O O . MET A 1 78 ? 14.709 -2.928 -21.223 1.00 86.25 78 MET A O 1
ATOM 611 N N . GLY A 1 79 ? 13.740 -4.555 -20.011 1.00 86.25 79 GLY A N 1
ATOM 612 C CA . GLY A 1 79 ? 14.544 -5.639 -20.577 1.00 86.25 79 GLY A CA 1
ATOM 613 C C . GLY A 1 79 ? 14.394 -5.752 -22.097 1.00 86.25 79 GLY A C 1
ATOM 614 O O . GLY A 1 79 ? 15.390 -5.876 -22.805 1.00 86.25 79 GLY A O 1
ATOM 615 N N . ARG A 1 80 ? 13.164 -5.625 -22.613 1.00 87.19 80 ARG A N 1
ATOM 616 C CA . ARG A 1 80 ? 12.889 -5.650 -24.060 1.00 87.19 80 ARG A CA 1
ATOM 617 C C . ARG A 1 80 ? 13.462 -4.447 -24.805 1.00 87.19 80 ARG A C 1
ATOM 619 O O . ARG A 1 80 ? 13.939 -4.598 -25.925 1.00 87.19 80 ARG A O 1
ATOM 626 N N . MET A 1 81 ? 13.396 -3.258 -24.208 1.00 83.69 81 MET A N 1
ATOM 627 C CA . MET A 1 81 ? 13.992 -2.054 -24.793 1.00 83.69 81 MET A CA 1
ATOM 628 C C . MET A 1 81 ? 15.521 -2.144 -24.805 1.00 83.69 81 MET A C 1
ATOM 630 O O . MET A 1 81 ? 16.141 -1.782 -25.801 1.00 83.69 81 MET A O 1
ATOM 634 N N . ALA A 1 82 ? 16.121 -2.679 -23.737 1.00 81.31 82 ALA A N 1
ATOM 635 C CA . ALA A 1 82 ? 17.564 -2.875 -23.633 1.00 81.31 82 ALA A CA 1
ATOM 636 C C . ALA A 1 82 ? 18.099 -3.919 -24.626 1.00 81.31 82 ALA A C 1
ATOM 638 O O . ALA A 1 82 ? 19.220 -3.780 -25.105 1.00 81.31 82 ALA A O 1
ATOM 639 N N . SER A 1 83 ? 17.308 -4.943 -24.966 1.00 79.44 83 SER A N 1
ATOM 640 C CA . SER A 1 83 ? 17.712 -5.961 -25.945 1.00 79.44 83 SER A CA 1
ATOM 641 C C . SER A 1 83 ? 17.661 -5.497 -27.409 1.00 79.44 83 SER A C 1
ATOM 643 O O . SER A 1 83 ? 18.184 -6.211 -28.259 1.00 79.44 83 SER A O 1
ATOM 645 N N . GLY A 1 84 ? 17.069 -4.330 -27.711 1.00 65.75 84 GLY A N 1
ATOM 646 C CA . GLY A 1 84 ? 16.907 -3.803 -29.076 1.00 65.75 84 GLY A CA 1
ATOM 647 C C . GLY A 1 84 ? 16.060 -4.696 -30.008 1.00 65.75 84 GLY A C 1
ATOM 648 O O . GLY A 1 84 ? 15.735 -5.834 -29.659 1.00 65.75 84 GLY A O 1
ATOM 649 N N . PRO A 1 85 ? 15.645 -4.212 -31.196 1.00 64.06 85 PRO A N 1
ATOM 650 C CA . PRO A 1 85 ? 15.174 -5.105 -32.249 1.00 64.06 85 PRO A CA 1
ATOM 651 C C . PRO A 1 85 ? 16.364 -5.948 -32.730 1.00 64.06 85 PRO A C 1
ATOM 653 O O . PRO A 1 85 ? 17.414 -5.400 -33.065 1.00 64.06 85 PRO A O 1
ATOM 656 N N . THR A 1 86 ? 16.200 -7.270 -32.697 1.00 58.31 86 THR A N 1
ATOM 657 C CA . THR A 1 86 ? 17.139 -8.231 -33.300 1.00 58.31 86 THR A CA 1
ATOM 658 C C . THR A 1 86 ? 17.047 -8.203 -34.817 1.00 58.31 86 THR A C 1
ATOM 660 O O . THR A 1 86 ? 15.945 -7.901 -35.335 1.00 58.31 86 THR A O 1
#